Protein AF-A0A2G6I926-F1 (afdb_monomer_lite)

pLDDT: mean 90.25, std 6.56, range [56.59, 97.5]

Foldseek 3Di:
DQDDVVLCPLCVQCVPPPQCADDQVVLGDGQFDHSRPWDADPVRFWIFGGDPSDQRWTWIDGPVDHAIWIQRPVVRDIDHFDRDPVCNVVCVNVVVTDD

Structure (mmCIF, N/CA/C/O backbone):
data_AF-A0A2G6I926-F1
#
_entry.id   AF-A0A2G6I926-F1
#
loop_
_atom_site.group_PDB
_atom_site.id
_atom_site.type_symbol
_atom_site.label_atom_id
_atom_site.label_alt_id
_atom_site.label_comp_id
_atom_site.label_asym_id
_atom_site.label_entity_id
_atom_site.label_seq_id
_atom_site.pdbx_PDB_ins_code
_atom_site.Cartn_x
_atom_site.Cartn_y
_atom_site.Cartn_z
_atom_site.occupancy
_atom_site.B_iso_or_equiv
_atom_site.auth_seq_id
_atom_site.auth_comp_id
_atom_site.auth_asym_id
_atom_site.auth_atom_id
_atom_site.pdbx_PDB_model_num
ATOM 1 N N . MET A 1 1 ? 7.890 -2.776 15.390 1.00 56.59 1 MET A N 1
ATOM 2 C CA . MET A 1 1 ? 6.800 -3.761 15.549 1.00 56.59 1 MET A CA 1
ATOM 3 C C . MET A 1 1 ? 6.742 -4.554 14.257 1.00 56.59 1 MET A C 1
ATOM 5 O O . MET A 1 1 ? 6.725 -3.926 13.210 1.00 56.59 1 MET A O 1
ATOM 9 N N . ARG A 1 2 ? 6.850 -5.884 14.311 1.00 74.06 2 ARG A N 1
ATOM 10 C CA . ARG A 1 2 ? 6.803 -6.735 13.114 1.00 74.06 2 ARG A CA 1
ATOM 11 C C . ARG A 1 2 ? 5.339 -7.101 12.882 1.00 74.06 2 ARG A C 1
ATOM 13 O O . ARG A 1 2 ? 4.726 -7.631 13.801 1.00 74.06 2 ARG A O 1
ATOM 20 N N . VAL A 1 3 ? 4.790 -6.753 11.723 1.00 85.44 3 VAL A N 1
ATOM 21 C CA . VAL A 1 3 ? 3.412 -7.109 11.355 1.00 85.44 3 VAL A CA 1
ATOM 22 C C . VAL A 1 3 ? 3.347 -8.62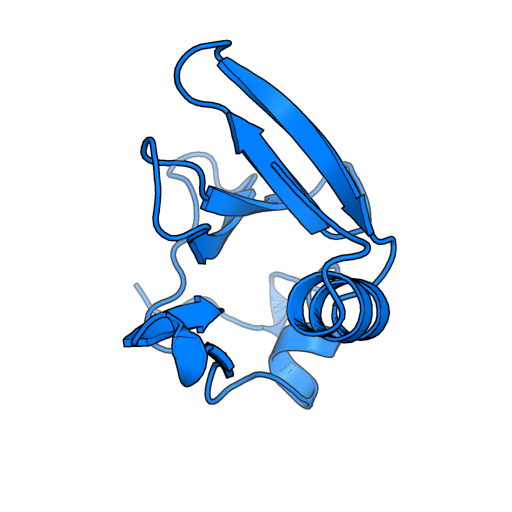3 11.138 1.00 85.44 3 VAL A C 1
ATOM 24 O O . VAL A 1 3 ? 4.208 -9.166 10.441 1.00 85.44 3 VAL A O 1
ATOM 27 N N . ASP A 1 4 ? 2.379 -9.302 11.758 1.00 87.31 4 ASP A N 1
ATOM 28 C CA . ASP A 1 4 ? 2.127 -10.724 11.511 1.00 87.31 4 ASP A CA 1
ATOM 29 C C . ASP A 1 4 ? 1.229 -10.865 10.267 1.00 87.31 4 ASP A C 1
ATOM 31 O O . ASP A 1 4 ? 0.133 -10.300 10.246 1.00 87.31 4 ASP A O 1
ATOM 35 N N . PRO A 1 5 ? 1.655 -11.605 9.225 1.00 86.50 5 PRO A N 1
ATOM 36 C CA . PRO A 1 5 ? 0.819 -11.879 8.058 1.00 86.50 5 PRO A CA 1
ATOM 37 C C . PRO A 1 5 ? -0.535 -12.508 8.403 1.00 86.50 5 PRO A C 1
ATOM 39 O O . PRO A 1 5 ? -1.518 -12.255 7.715 1.00 86.50 5 PRO A O 1
ATOM 42 N N . LYS A 1 6 ? -0.611 -13.307 9.478 1.00 88.75 6 LYS A N 1
ATOM 43 C CA . LYS A 1 6 ? -1.862 -13.951 9.911 1.00 88.75 6 LYS A CA 1
ATOM 44 C C . LYS A 1 6 ? -2.906 -12.953 10.374 1.00 88.75 6 LYS A C 1
ATOM 46 O O . LYS A 1 6 ? -4.096 -13.248 10.295 1.00 88.75 6 LYS A O 1
ATOM 51 N N . ASP A 1 7 ? -2.460 -11.793 10.843 1.00 90.69 7 ASP A N 1
ATOM 52 C CA . ASP A 1 7 ? -3.371 -10.739 11.235 1.00 90.69 7 ASP A CA 1
ATOM 53 C C . ASP A 1 7 ? -3.948 -10.041 10.010 1.00 90.69 7 ASP A C 1
ATOM 55 O O . ASP A 1 7 ? -4.996 -9.445 10.160 1.00 90.69 7 ASP A O 1
ATOM 59 N N . TRP A 1 8 ? -3.342 -10.117 8.821 1.00 92.19 8 TRP A N 1
ATOM 60 C CA . TRP A 1 8 ? -3.721 -9.343 7.630 1.00 92.19 8 TRP A CA 1
ATOM 61 C C . TRP A 1 8 ? -4.084 -10.237 6.433 1.00 92.19 8 TRP A C 1
ATOM 63 O O . TRP A 1 8 ? -3.328 -10.295 5.457 1.00 92.19 8 TRP A O 1
ATOM 73 N N . PRO A 1 9 ? -5.239 -10.927 6.470 1.00 91.50 9 PRO A N 1
ATOM 74 C CA . PRO A 1 9 ? -5.694 -11.755 5.354 1.00 91.50 9 PRO A CA 1
ATOM 75 C C . PRO A 1 9 ? -5.928 -10.950 4.067 1.00 91.50 9 PRO A C 1
ATOM 77 O O . PRO A 1 9 ? -5.726 -11.479 2.981 1.00 91.50 9 PRO A O 1
ATOM 80 N N . GLU A 1 10 ? -6.278 -9.666 4.175 1.00 90.69 10 GLU A N 1
ATOM 81 C CA . GLU A 1 10 ? -6.490 -8.757 3.039 1.00 90.69 10 GLU A CA 1
ATOM 82 C C . GLU A 1 10 ? -5.189 -8.475 2.268 1.00 90.69 10 GLU A C 1
ATOM 84 O O . GLU A 1 10 ? -5.222 -8.048 1.118 1.00 90.69 10 GLU A O 1
ATOM 89 N N . ALA A 1 11 ? -4.039 -8.712 2.906 1.00 90.81 11 ALA A N 1
ATOM 90 C CA . ALA A 1 11 ? -2.711 -8.520 2.337 1.00 90.81 11 ALA A CA 1
ATOM 91 C C . ALA A 1 11 ? -1.967 -9.848 2.113 1.00 90.81 11 ALA A C 1
ATOM 93 O O . ALA A 1 11 ? -0.744 -9.828 1.940 1.00 90.81 11 ALA A O 1
ATOM 94 N N . ALA A 1 12 ? -2.665 -10.991 2.130 1.00 90.50 12 ALA A N 1
ATOM 95 C CA . ALA A 1 12 ? -2.055 -12.315 1.981 1.00 90.50 12 ALA A CA 1
ATOM 96 C C . ALA A 1 12 ? -1.143 -12.390 0.743 1.00 90.50 12 ALA A C 1
ATOM 98 O O . ALA A 1 12 ? 0.029 -12.744 0.860 1.00 90.50 12 ALA A O 1
ATOM 99 N N . ASP A 1 13 ? -1.640 -11.910 -0.395 1.00 87.75 13 ASP A N 1
ATOM 100 C CA . ASP A 1 13 ? -0.953 -11.863 -1.688 1.00 87.75 13 ASP A CA 1
ATOM 101 C C . ASP A 1 13 ? 0.371 -11.079 -1.608 1.00 87.75 13 ASP A C 1
ATOM 103 O O . ASP A 1 13 ? 1.394 -11.446 -2.189 1.00 87.75 13 ASP A O 1
ATOM 107 N N . PHE A 1 14 ? 0.392 -9.985 -0.836 1.00 89.25 14 PHE A N 1
ATOM 108 C CA . PHE A 1 14 ? 1.611 -9.206 -0.620 1.00 89.25 14 PHE A CA 1
ATOM 109 C C . PHE A 1 14 ? 2.647 -9.999 0.186 1.00 89.25 14 PHE A C 1
ATOM 111 O O . PHE A 1 14 ? 3.842 -9.965 -0.125 1.00 89.25 14 PHE A O 1
ATOM 118 N N . PHE A 1 15 ? 2.203 -10.709 1.222 1.00 89.62 15 PHE A N 1
ATOM 119 C CA . PHE A 1 15 ? 3.078 -11.529 2.058 1.00 89.62 15 PHE A CA 1
ATOM 120 C C . PHE A 1 15 ? 3.539 -12.822 1.383 1.00 89.62 15 PHE A C 1
ATOM 122 O O . PHE A 1 15 ? 4.524 -13.403 1.837 1.00 89.62 15 PHE A O 1
ATOM 129 N N . GLU A 1 16 ? 2.876 -13.263 0.320 1.00 88.88 16 GLU A N 1
ATOM 130 C CA . GLU A 1 16 ? 3.303 -14.410 -0.479 1.00 88.88 16 GLU A CA 1
ATOM 131 C C . GLU A 1 16 ? 4.366 -13.995 -1.507 1.00 88.88 16 GLU A C 1
ATOM 133 O O . GLU A 1 16 ? 5.499 -14.483 -1.470 1.00 88.88 16 GLU A O 1
ATOM 138 N N . ASP A 1 17 ? 4.058 -13.002 -2.346 1.00 86.50 17 ASP A N 1
ATOM 139 C CA . ASP A 1 17 ? 4.842 -12.729 -3.560 1.00 86.50 17 ASP A CA 1
ATOM 140 C C . ASP A 1 17 ? 5.710 -11.459 -3.491 1.00 86.50 17 ASP A C 1
ATOM 142 O O . ASP A 1 17 ? 6.636 -11.247 -4.296 1.00 86.50 17 ASP A O 1
ATOM 146 N N . PHE A 1 18 ? 5.450 -10.583 -2.516 1.00 87.12 18 PHE A N 1
ATOM 147 C CA . PHE A 1 18 ? 6.013 -9.228 -2.459 1.00 87.12 18 PHE A CA 1
ATOM 148 C C . PHE A 1 18 ? 6.790 -8.920 -1.174 1.00 87.12 18 PHE A C 1
ATOM 150 O O . PHE A 1 18 ? 7.162 -7.773 -0.936 1.00 87.12 18 PHE A O 1
ATOM 157 N N . VAL A 1 19 ? 7.176 -9.948 -0.412 1.00 85.81 19 VAL A N 1
ATOM 158 C CA . VAL A 1 19 ? 7.942 -9.845 0.851 1.00 85.81 19 VAL A CA 1
ATOM 159 C C . VAL A 1 19 ? 9.225 -9.016 0.727 1.00 85.81 19 VAL A C 1
ATOM 161 O O . VAL A 1 19 ? 9.597 -8.305 1.658 1.00 85.81 19 VAL A O 1
ATOM 164 N N . ALA A 1 20 ? 9.912 -9.094 -0.415 1.00 86.56 20 ALA A N 1
ATOM 165 C CA . ALA A 1 20 ? 11.153 -8.359 -0.670 1.00 86.56 20 ALA A CA 1
ATOM 166 C C . ALA A 1 20 ? 10.937 -6.892 -1.102 1.00 86.56 20 ALA A C 1
ATOM 168 O O . ALA A 1 20 ? 11.910 -6.184 -1.361 1.00 86.56 20 ALA A O 1
ATOM 169 N N . GLY A 1 21 ? 9.685 -6.441 -1.222 1.00 88.69 21 GLY A N 1
ATOM 170 C CA . GLY A 1 21 ? 9.335 -5.149 -1.803 1.00 88.69 21 GLY A CA 1
ATOM 171 C C . GLY A 1 21 ? 9.542 -5.100 -3.321 1.00 88.69 21 GLY A C 1
ATOM 172 O O . GLY A 1 21 ? 9.847 -6.107 -3.980 1.00 88.69 21 GLY A O 1
ATOM 173 N N . ARG A 1 22 ? 9.351 -3.911 -3.905 1.00 88.38 22 ARG A N 1
ATOM 174 C CA . ARG A 1 22 ? 9.572 -3.646 -5.338 1.00 88.38 22 ARG A CA 1
ATOM 175 C C . ARG A 1 22 ? 10.148 -2.253 -5.561 1.00 88.38 22 ARG A C 1
ATOM 177 O O . ARG A 1 22 ? 9.704 -1.262 -4.980 1.00 88.38 22 ARG A O 1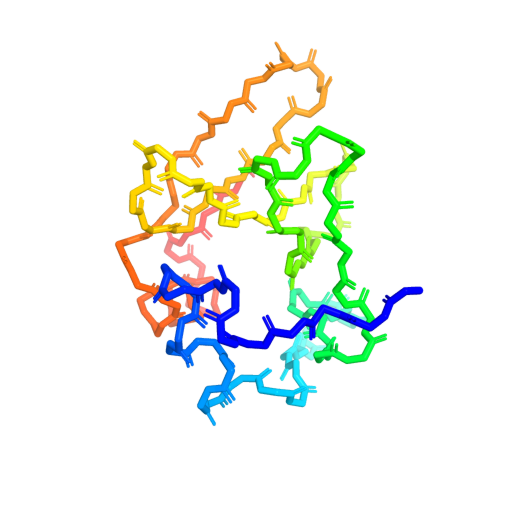
ATOM 184 N N . SER A 1 23 ? 11.122 -2.192 -6.465 1.00 82.81 23 SER A N 1
ATOM 185 C CA . SER A 1 23 ? 11.816 -0.968 -6.853 1.00 82.81 23 SER A CA 1
ATOM 186 C C . SER A 1 23 ? 11.445 -0.526 -8.264 1.00 82.81 23 SER A C 1
ATOM 188 O O . SER A 1 23 ? 11.354 -1.333 -9.189 1.00 82.81 23 SER A O 1
ATOM 190 N N . GLN A 1 24 ? 11.268 0.781 -8.442 1.00 77.81 24 GLN A N 1
ATOM 191 C CA . GLN A 1 24 ? 11.097 1.409 -9.747 1.00 77.81 24 GLN A CA 1
ATOM 192 C C . GLN A 1 24 ? 12.467 1.926 -10.198 1.00 77.81 24 GLN A C 1
ATOM 194 O O . GLN A 1 24 ? 12.870 3.041 -9.863 1.00 77.81 24 GLN A O 1
ATOM 199 N N . ARG A 1 25 ? 13.211 1.121 -10.970 1.00 72.31 25 ARG A N 1
ATOM 200 C CA . ARG A 1 25 ? 14.597 1.449 -11.379 1.00 72.31 25 ARG A CA 1
ATOM 201 C C . ARG A 1 25 ? 14.730 2.809 -12.065 1.00 72.31 25 ARG A C 1
ATOM 203 O O . ARG A 1 25 ? 15.679 3.533 -11.783 1.00 72.31 25 ARG A O 1
ATOM 210 N N . ALA A 1 26 ? 13.777 3.159 -12.931 1.00 73.88 26 ALA A N 1
ATOM 211 C CA . ALA A 1 26 ? 13.785 4.427 -13.662 1.00 73.88 26 ALA A CA 1
ATOM 212 C C . ALA A 1 26 ? 13.711 5.647 -12.730 1.00 73.88 26 ALA A C 1
ATOM 214 O O . ALA A 1 26 ? 14.364 6.654 -12.984 1.00 73.88 26 ALA A O 1
ATOM 215 N N . ALA A 1 27 ? 12.960 5.534 -11.633 1.00 67.25 27 ALA A N 1
ATOM 216 C CA . ALA A 1 27 ? 12.755 6.617 -10.679 1.00 67.25 27 ALA A CA 1
ATOM 217 C C . ALA A 1 27 ? 13.633 6.501 -9.418 1.00 67.25 27 ALA A C 1
ATOM 219 O O . ALA A 1 27 ? 13.609 7.386 -8.570 1.00 67.25 27 ALA A O 1
ATOM 220 N N . ARG A 1 28 ? 14.439 5.432 -9.312 1.00 78.88 28 ARG A N 1
ATOM 221 C CA . ARG A 1 28 ? 15.398 5.169 -8.225 1.00 78.88 28 ARG A CA 1
ATOM 222 C C . ARG A 1 28 ? 14.791 5.180 -6.816 1.00 78.88 28 ARG A C 1
ATOM 224 O O . ARG A 1 28 ? 15.478 5.533 -5.862 1.00 78.88 28 ARG A O 1
ATOM 231 N N . TYR A 1 29 ? 13.539 4.749 -6.675 1.00 79.56 29 TYR A N 1
ATOM 232 C CA . TYR A 1 29 ? 12.909 4.556 -5.367 1.00 79.56 29 TYR A CA 1
ATOM 233 C C . TYR A 1 29 ? 12.184 3.208 -5.271 1.00 79.56 29 TYR A C 1
ATOM 235 O O . TYR A 1 29 ? 11.839 2.586 -6.283 1.00 79.56 29 TYR A O 1
ATOM 243 N N . ASN A 1 30 ? 11.973 2.754 -4.035 1.00 81.38 30 ASN A N 1
ATOM 244 C CA . ASN A 1 30 ? 11.161 1.582 -3.720 1.00 81.38 30 ASN A CA 1
ATOM 245 C C . ASN A 1 30 ? 9.713 2.026 -3.565 1.00 81.38 30 ASN A C 1
ATOM 247 O O . ASN A 1 30 ? 9.402 2.783 -2.648 1.00 81.38 30 ASN A O 1
ATOM 251 N N . PHE A 1 31 ? 8.850 1.591 -4.481 1.00 90.31 31 PHE A N 1
ATOM 252 C CA . PHE A 1 31 ? 7.435 1.953 -4.435 1.00 90.31 31 PHE A CA 1
ATOM 253 C C . PHE A 1 31 ? 6.623 0.985 -3.573 1.00 90.31 31 PHE A C 1
ATOM 255 O O . PHE A 1 31 ? 5.581 1.373 -3.060 1.00 90.31 31 PHE A O 1
ATOM 262 N N . LEU A 1 32 ? 7.129 -0.236 -3.360 1.00 93.75 32 LEU A N 1
ATOM 263 C CA . LEU A 1 32 ? 6.664 -1.156 -2.324 1.00 93.75 32 LEU A CA 1
ATOM 264 C C . LEU A 1 32 ? 7.797 -1.440 -1.340 1.00 93.75 32 LEU A C 1
ATOM 266 O O . LEU A 1 32 ? 8.922 -1.744 -1.750 1.00 93.75 32 LEU A O 1
ATOM 270 N N . TYR A 1 33 ? 7.474 -1.365 -0.057 1.00 92.56 33 TYR A N 1
ATOM 271 C CA . TYR A 1 33 ? 8.353 -1.683 1.059 1.00 92.56 33 TYR A CA 1
ATOM 272 C C . TYR A 1 33 ? 8.572 -3.189 1.181 1.00 92.56 33 TYR A C 1
ATOM 274 O O . TYR A 1 33 ? 7.716 -3.984 0.789 1.00 92.56 33 TYR A O 1
ATOM 282 N N . ALA A 1 34 ? 9.708 -3.591 1.751 1.00 90.62 34 ALA A N 1
ATOM 283 C CA . ALA A 1 34 ? 9.868 -4.970 2.191 1.00 90.62 34 ALA A CA 1
ATOM 284 C C . ALA A 1 34 ? 8.970 -5.243 3.409 1.00 90.62 34 ALA A C 1
ATOM 286 O O . ALA A 1 34 ? 8.649 -4.339 4.180 1.00 90.62 34 ALA A O 1
ATOM 287 N N . SER A 1 35 ? 8.613 -6.505 3.649 1.00 88.44 35 SER A N 1
ATOM 288 C CA . SER A 1 35 ? 7.758 -6.904 4.782 1.00 88.44 35 SER A CA 1
ATOM 289 C C . SER A 1 35 ? 8.329 -6.533 6.159 1.00 88.44 35 SER A C 1
ATOM 291 O O . SER A 1 35 ? 7.588 -6.435 7.132 1.00 88.44 35 SER A O 1
ATOM 293 N N . GLY A 1 36 ? 9.643 -6.314 6.263 1.00 87.69 36 GLY A N 1
ATOM 294 C CA . GLY A 1 36 ? 10.290 -5.812 7.479 1.00 87.69 36 GLY A CA 1
ATOM 295 C C . GLY A 1 36 ? 10.155 -4.299 7.693 1.00 87.69 36 GLY A C 1
ATOM 296 O O . GLY A 1 36 ? 10.464 -3.817 8.779 1.00 87.69 36 GLY A O 1
ATOM 297 N N . GLU A 1 37 ? 9.714 -3.567 6.672 1.00 90.19 37 GLU A N 1
ATOM 298 C CA . GLU A 1 37 ? 9.627 -2.102 6.631 1.00 90.19 37 GLU A CA 1
ATOM 299 C C . GLU A 1 37 ? 8.175 -1.601 6.584 1.00 90.19 37 GLU A C 1
ATOM 301 O O . GLU A 1 37 ? 7.929 -0.412 6.790 1.00 90.19 37 GLU A O 1
ATOM 306 N N . ILE A 1 38 ? 7.206 -2.492 6.337 1.00 93.44 38 ILE A N 1
ATOM 307 C CA . ILE A 1 38 ? 5.784 -2.148 6.406 1.00 93.44 38 ILE A CA 1
ATOM 308 C C . ILE A 1 38 ? 5.398 -1.730 7.824 1.00 93.44 38 ILE A C 1
ATOM 310 O O . ILE A 1 38 ? 5.950 -2.197 8.826 1.00 93.44 38 ILE A O 1
ATOM 314 N N . ARG A 1 39 ? 4.396 -0.861 7.908 1.00 93.88 39 ARG A N 1
ATOM 315 C CA . ARG A 1 39 ? 3.918 -0.307 9.176 1.00 93.88 39 ARG A CA 1
ATOM 316 C C . ARG A 1 39 ? 2.407 -0.408 9.262 1.00 93.88 39 ARG A C 1
ATOM 318 O O . ARG A 1 39 ? 1.705 -0.199 8.277 1.00 93.88 39 ARG A O 1
ATOM 325 N N . GLN A 1 40 ? 1.919 -0.690 10.458 1.00 94.62 40 GLN A N 1
ATOM 326 C CA . GLN A 1 40 ? 0.499 -0.647 10.772 1.00 94.62 40 GLN A CA 1
ATOM 327 C C . GLN A 1 40 ? 0.153 0.716 11.382 1.00 94.62 40 GLN A C 1
ATOM 329 O O . GLN A 1 40 ? 0.976 1.300 12.094 1.00 94.62 40 GLN A O 1
ATOM 334 N N . SER A 1 41 ? -1.038 1.240 11.100 1.00 93.56 41 SER A N 1
ATOM 335 C CA . SER A 1 41 ? -1.554 2.422 11.797 1.00 93.56 41 SER A CA 1
ATOM 336 C C . SER A 1 41 ? -1.766 2.142 13.288 1.00 93.56 41 SER A C 1
ATOM 338 O O . SER A 1 41 ? -1.970 1.002 13.698 1.00 93.56 41 SER A O 1
ATOM 340 N N . GLY A 1 42 ? -1.749 3.194 14.113 1.00 90.94 42 GLY A N 1
ATOM 341 C CA . GLY A 1 42 ? -1.937 3.059 15.564 1.00 90.94 42 GLY A CA 1
ATOM 342 C C . GLY A 1 42 ? -3.315 2.530 15.979 1.00 90.94 42 GLY A C 1
ATOM 343 O O . GLY A 1 42 ? -3.438 1.960 17.056 1.00 90.94 42 GLY A O 1
ATOM 344 N N . ASP A 1 43 ? -4.329 2.691 15.124 1.00 92.69 43 ASP A N 1
ATOM 345 C CA . ASP A 1 43 ? -5.674 2.124 15.297 1.00 92.69 43 ASP A CA 1
ATOM 346 C C . ASP A 1 43 ? -5.799 0.683 14.768 1.00 92.69 43 ASP A C 1
ATOM 348 O O . ASP A 1 43 ? -6.817 0.044 14.990 1.00 92.69 43 ASP A O 1
ATOM 352 N N . GLY A 1 44 ? -4.773 0.153 14.095 1.00 92.31 44 GLY A N 1
ATOM 353 C CA .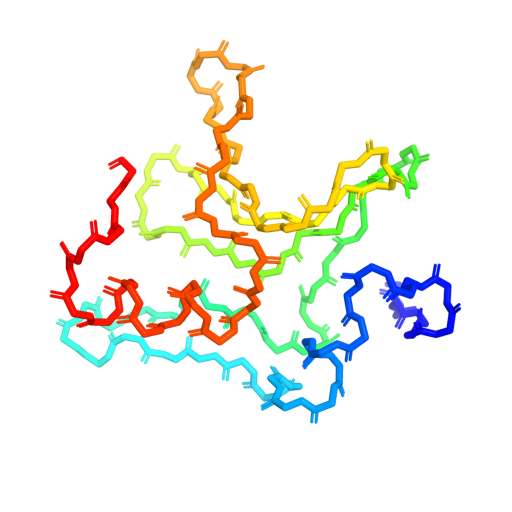 GLY A 1 44 ? -4.768 -1.206 13.559 1.00 92.31 44 GLY A CA 1
ATOM 354 C C . GLY A 1 44 ? -5.500 -1.395 12.225 1.00 92.31 44 GLY A C 1
ATOM 355 O O . GLY A 1 44 ? -5.407 -2.480 11.649 1.00 92.31 44 GLY A O 1
ATOM 356 N N . GLU A 1 45 ? -6.150 -0.352 11.705 1.00 94.75 45 GLU A N 1
ATOM 357 C CA . GLU A 1 45 ? -7.063 -0.415 10.552 1.00 94.75 45 GLU A CA 1
ATOM 358 C C . GLU A 1 45 ? -6.369 -0.348 9.187 1.00 94.75 45 GLU A C 1
ATOM 360 O O . GLU A 1 45 ? -6.984 -0.617 8.150 1.00 94.75 45 GLU A O 1
ATOM 365 N N . ARG A 1 46 ? -5.087 0.036 9.157 1.00 95.00 46 ARG A N 1
ATOM 366 C CA . ARG A 1 46 ? -4.341 0.291 7.919 1.00 95.00 46 ARG A CA 1
ATOM 367 C C . ARG A 1 46 ? -2.971 -0.359 7.956 1.00 95.00 46 ARG A C 1
ATOM 369 O O . ARG A 1 46 ? -2.255 -0.257 8.955 1.00 95.00 46 ARG A O 1
ATOM 376 N N . LEU A 1 47 ? -2.578 -0.937 6.829 1.00 95.75 47 LEU A N 1
ATOM 377 C CA . LEU A 1 47 ? -1.241 -1.474 6.612 1.00 95.75 47 LEU A CA 1
ATOM 378 C C . LEU A 1 47 ? -0.579 -0.711 5.472 1.00 95.75 47 LEU A C 1
ATOM 380 O O . LEU A 1 47 ? -0.986 -0.840 4.324 1.00 95.75 47 LEU A O 1
ATOM 384 N N . TYR A 1 48 ? 0.440 0.082 5.784 1.00 95.44 48 TYR A N 1
ATOM 385 C CA . TYR A 1 48 ? 1.194 0.845 4.797 1.00 95.44 48 TYR A CA 1
ATOM 386 C C . TYR A 1 48 ? 2.284 -0.033 4.195 1.00 95.44 48 TYR A C 1
ATOM 388 O O . TYR A 1 48 ? 3.173 -0.516 4.903 1.00 95.44 48 TYR A O 1
ATOM 396 N N . ILE A 1 49 ? 2.211 -0.204 2.881 1.00 95.25 49 ILE A N 1
ATOM 397 C CA . ILE A 1 49 ? 3.019 -1.153 2.113 1.00 95.25 49 ILE A CA 1
ATOM 398 C C . ILE A 1 49 ? 3.946 -0.479 1.108 1.00 95.25 49 ILE A C 1
ATOM 400 O O . ILE A 1 49 ? 4.726 -1.162 0.451 1.00 95.25 49 ILE A O 1
ATOM 404 N N . GLY A 1 50 ? 3.865 0.840 0.942 1.00 94.25 50 GLY A N 1
ATOM 405 C CA . GLY A 1 50 ? 4.678 1.523 -0.050 1.00 94.25 50 GLY A CA 1
ATOM 406 C C . GLY A 1 50 ? 4.488 3.029 -0.103 1.00 94.25 50 GLY A C 1
ATOM 407 O O . GLY A 1 50 ? 3.680 3.605 0.623 1.00 94.25 50 GLY A O 1
ATOM 408 N N . TRP A 1 51 ? 5.233 3.656 -1.010 1.00 93.75 51 TRP A N 1
ATOM 409 C CA . TRP A 1 51 ? 5.265 5.102 -1.209 1.00 93.75 51 TRP A CA 1
ATOM 410 C C . TRP A 1 51 ? 5.343 5.443 -2.693 1.00 93.75 51 TRP A C 1
ATOM 412 O O . TRP A 1 51 ? 6.112 4.845 -3.442 1.00 93.75 51 TRP A O 1
ATOM 422 N N . ALA A 1 52 ? 4.577 6.442 -3.121 1.00 91.31 52 ALA A N 1
ATOM 423 C CA . ALA A 1 52 ? 4.507 6.857 -4.519 1.00 91.31 52 ALA A CA 1
ATOM 424 C C . ALA A 1 52 ? 5.750 7.620 -5.012 1.00 91.31 52 ALA A C 1
ATOM 426 O O . ALA A 1 52 ? 5.845 7.948 -6.193 1.00 91.31 52 ALA A O 1
ATOM 427 N N . GLY A 1 53 ? 6.687 7.951 -4.120 1.00 88.25 53 GLY A N 1
ATOM 428 C CA . GLY A 1 53 ? 7.873 8.741 -4.457 1.00 88.25 53 GLY A CA 1
ATOM 429 C C . GLY A 1 53 ? 7.654 10.258 -4.430 1.00 88.25 53 GLY A C 1
ATOM 430 O O . GLY A 1 53 ? 8.606 11.010 -4.629 1.00 88.25 53 GLY A O 1
ATOM 431 N N . ALA A 1 54 ? 6.426 10.728 -4.178 1.00 86.50 54 ALA A N 1
ATOM 432 C CA . ALA A 1 54 ? 6.084 12.149 -4.185 1.00 86.50 54 ALA A CA 1
ATOM 433 C C . ALA A 1 54 ? 4.973 12.492 -3.181 1.00 86.50 54 ALA A C 1
ATOM 435 O O . ALA A 1 54 ? 4.173 11.636 -2.805 1.00 86.50 54 ALA A O 1
ATOM 436 N N . HIS A 1 55 ? 4.948 13.757 -2.743 1.00 86.31 55 HIS A N 1
ATOM 437 C CA . HIS A 1 55 ? 3.864 14.382 -1.965 1.00 86.31 55 HIS A CA 1
ATOM 438 C C . HIS A 1 55 ? 3.423 13.643 -0.687 1.00 86.31 55 HIS A C 1
ATOM 440 O O . HIS A 1 55 ? 2.323 13.867 -0.200 1.00 86.31 55 HIS A O 1
ATOM 446 N N . GLY A 1 56 ? 4.268 12.764 -0.138 1.00 90.38 56 GLY A N 1
ATOM 447 C CA . GLY A 1 56 ? 3.913 11.930 1.015 1.00 90.38 56 GLY A CA 1
ATOM 448 C C . GLY A 1 56 ? 2.808 10.902 0.737 1.00 90.38 56 GLY A C 1
ATOM 449 O O . GLY A 1 56 ? 2.221 10.397 1.685 1.00 90.38 56 GLY A O 1
ATOM 450 N N . ILE A 1 57 ? 2.511 10.601 -0.533 1.00 94.62 57 ILE A N 1
ATOM 451 C CA . ILE A 1 57 ? 1.451 9.658 -0.911 1.00 94.62 57 ILE A CA 1
ATOM 452 C C . ILE A 1 57 ? 1.916 8.230 -0.638 1.00 94.62 57 ILE A C 1
ATOM 454 O O . ILE A 1 57 ? 2.921 7.783 -1.194 1.00 94.62 57 ILE A O 1
ATOM 458 N N . GLU A 1 58 ? 1.168 7.502 0.181 1.00 95.75 58 GLU A N 1
ATOM 459 C CA . GLU A 1 58 ? 1.511 6.142 0.603 1.00 95.75 58 GLU A CA 1
ATOM 460 C C . GLU A 1 58 ? 0.472 5.128 0.141 1.00 95.75 58 GLU A C 1
ATOM 462 O O . GLU A 1 58 ? -0.720 5.426 0.082 1.00 95.75 58 GLU A O 1
ATOM 467 N N . PHE A 1 59 ? 0.925 3.914 -0.160 1.00 96.25 59 PHE A N 1
ATOM 468 C CA . PHE A 1 59 ? 0.057 2.805 -0.537 1.00 96.25 59 PHE A CA 1
ATOM 469 C C . PHE A 1 59 ? -0.301 1.977 0.688 1.00 96.25 59 PHE A C 1
ATOM 471 O O . PHE A 1 59 ? 0.571 1.672 1.508 1.00 96.25 59 PHE A O 1
ATOM 478 N N . VAL A 1 60 ? -1.575 1.613 0.809 1.00 96.50 60 VAL A N 1
ATOM 479 C CA . VAL A 1 60 ? -2.118 0.944 1.987 1.00 96.50 60 VAL A CA 1
ATOM 480 C C . VAL A 1 60 ? -3.115 -0.159 1.632 1.00 96.50 60 VAL A C 1
ATOM 482 O O . VAL A 1 60 ? -3.880 -0.023 0.677 1.00 96.50 60 VAL A O 1
ATOM 485 N N . TYR A 1 61 ? -3.148 -1.201 2.461 1.00 96.62 61 TYR A N 1
ATOM 486 C CA . TYR A 1 61 ? -4.324 -2.056 2.647 1.00 96.62 61 TYR A CA 1
ATOM 487 C C . TYR A 1 61 ? -5.189 -1.525 3.790 1.00 96.62 61 TYR A C 1
ATOM 489 O O . TYR A 1 61 ? -4.696 -0.833 4.693 1.00 96.62 61 TYR A O 1
ATOM 497 N N . ARG A 1 62 ? -6.475 -1.879 3.767 1.00 95.75 62 ARG A N 1
ATOM 498 C CA . ARG A 1 62 ? -7.465 -1.491 4.774 1.00 95.75 62 ARG A CA 1
ATOM 499 C C . ARG A 1 62 ? -8.305 -2.695 5.193 1.00 95.75 62 ARG A C 1
ATOM 501 O O . ARG A 1 62 ? -8.640 -3.522 4.359 1.00 95.75 62 ARG A O 1
ATOM 508 N N . ARG A 1 63 ? -8.692 -2.746 6.467 1.00 92.06 63 ARG A N 1
ATOM 509 C CA . ARG A 1 63 ? -9.549 -3.811 7.030 1.00 92.06 63 ARG A CA 1
ATOM 510 C C . ARG A 1 63 ? -10.965 -3.849 6.463 1.00 92.06 63 ARG A C 1
ATOM 512 O O . ARG A 1 63 ? -11.598 -4.893 6.424 1.00 92.06 63 ARG A O 1
ATOM 519 N N . ASP A 1 64 ? -11.485 -2.690 6.073 1.00 89.50 64 ASP A N 1
ATOM 520 C CA . ASP A 1 64 ? -12.877 -2.513 5.655 1.00 89.50 64 ASP A CA 1
ATOM 521 C C . ASP A 1 64 ? -13.052 -2.452 4.131 1.00 89.50 64 ASP A C 1
ATOM 523 O O . ASP A 1 64 ? -14.170 -2.280 3.637 1.00 89.50 64 ASP A O 1
ATOM 527 N N . ARG A 1 65 ? -11.946 -2.506 3.384 1.00 91.81 65 ARG A N 1
ATOM 528 C CA . ARG A 1 65 ? -11.911 -2.306 1.936 1.00 91.81 65 ARG A CA 1
ATOM 529 C C . ARG A 1 65 ? -10.814 -3.162 1.328 1.00 91.81 65 ARG A C 1
ATOM 531 O O . ARG A 1 65 ? -9.637 -2.902 1.567 1.00 91.81 65 ARG A O 1
ATOM 538 N N . ASP A 1 66 ? -11.218 -4.085 0.470 1.00 91.50 66 ASP A N 1
ATOM 539 C CA . ASP A 1 66 ? -10.285 -4.874 -0.324 1.00 91.50 66 ASP A CA 1
ATOM 540 C C . ASP A 1 66 ? -9.473 -3.989 -1.286 1.00 91.50 66 ASP A C 1
ATOM 542 O O . ASP A 1 66 ? -9.844 -2.848 -1.608 1.00 91.50 66 ASP A O 1
ATOM 546 N N . GLY A 1 67 ? -8.346 -4.535 -1.735 1.00 94.88 67 GLY A N 1
ATOM 547 C CA . GLY A 1 67 ? -7.459 -3.906 -2.704 1.00 94.88 67 GLY A CA 1
ATOM 548 C C . GLY A 1 67 ? -6.443 -2.927 -2.118 1.00 94.88 67 GLY A C 1
ATOM 549 O O . GLY A 1 67 ? -6.280 -2.756 -0.908 1.00 94.88 67 GLY A O 1
ATOM 550 N N . ILE A 1 68 ? -5.722 -2.281 -3.031 1.00 96.69 68 ILE A N 1
ATOM 551 C CA . ILE A 1 68 ? -4.659 -1.320 -2.754 1.00 96.69 68 ILE A CA 1
ATOM 552 C C . ILE A 1 68 ? -5.211 0.090 -2.877 1.00 96.69 68 ILE A C 1
ATOM 554 O O . ILE A 1 68 ? -5.797 0.465 -3.896 1.00 96.69 68 ILE A O 1
ATOM 558 N N . TRP A 1 69 ? -4.946 0.901 -1.863 1.00 97.50 69 TRP A N 1
ATOM 559 C CA . TRP A 1 69 ? -5.384 2.287 -1.795 1.00 97.50 69 TRP A CA 1
ATOM 560 C C . TRP A 1 69 ? -4.186 3.224 -1.687 1.00 97.50 69 TRP A C 1
ATOM 562 O O . TRP A 1 69 ? -3.188 2.889 -1.059 1.00 97.50 69 TRP A O 1
ATOM 572 N N . ALA A 1 70 ? -4.281 4.414 -2.269 1.00 96.81 70 ALA A N 1
ATOM 573 C CA . ALA 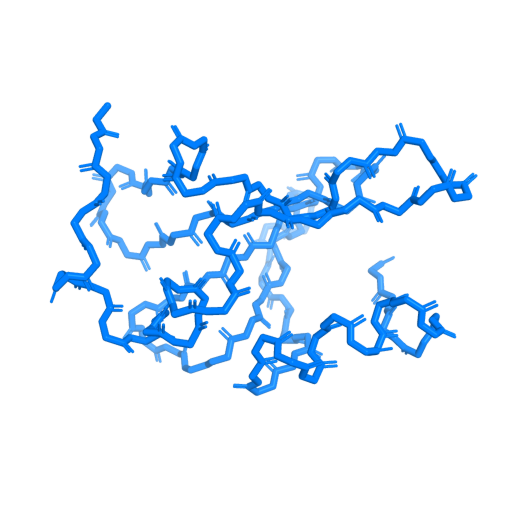A 1 70 ? -3.337 5.500 -2.045 1.00 96.81 70 ALA A CA 1
ATOM 574 C C . ALA A 1 70 ? -3.924 6.478 -1.025 1.00 96.81 70 ALA A C 1
ATOM 576 O O . ALA A 1 70 ? -5.034 6.975 -1.219 1.00 96.81 70 ALA A O 1
ATOM 577 N N . PHE A 1 71 ? -3.183 6.759 0.044 1.00 96.06 71 PHE A N 1
ATOM 578 C CA . PHE A 1 71 ? -3.488 7.850 0.959 1.00 96.06 71 PHE A CA 1
ATOM 579 C C . PHE A 1 71 ? -2.937 9.158 0.396 1.00 96.06 71 PHE A C 1
ATOM 581 O O . PHE A 1 71 ? -1.730 9.285 0.185 1.00 96.06 71 PHE A O 1
ATOM 588 N N . LEU A 1 72 ? -3.824 10.119 0.163 1.00 94.44 72 LEU A N 1
ATOM 589 C CA . LEU A 1 72 ? -3.516 11.445 -0.351 1.00 94.44 72 LEU A CA 1
ATOM 590 C C . LEU A 1 72 ? -3.498 12.428 0.833 1.00 94.44 72 LEU A C 1
ATOM 592 O O . LEU A 1 72 ? -4.564 12.827 1.303 1.00 94.44 72 LEU A O 1
ATOM 596 N N . PRO A 1 73 ? -2.321 12.796 1.378 1.00 91.25 73 PRO A N 1
ATOM 597 C CA . PRO A 1 73 ? -2.245 13.540 2.637 1.00 91.25 73 PRO A CA 1
ATOM 598 C C . PRO A 1 73 ? -2.715 14.993 2.525 1.00 91.25 73 PRO A C 1
ATOM 600 O O . PRO A 1 73 ? -3.084 15.580 3.538 1.00 91.25 73 PRO A O 1
ATOM 603 N N . VAL A 1 74 ? -2.695 15.579 1.323 1.00 90.56 74 VAL A N 1
ATOM 604 C CA . VAL A 1 74 ? -3.164 16.955 1.092 1.00 90.56 74 VAL A CA 1
ATOM 605 C C . VAL A 1 74 ? -4.689 17.017 1.181 1.00 90.56 74 VAL A C 1
ATOM 607 O O . VAL A 1 74 ? -5.237 17.918 1.810 1.00 90.56 74 VAL A O 1
ATOM 610 N N . GLU A 1 75 ? -5.365 16.038 0.592 1.00 91.88 75 GLU A N 1
ATOM 611 C CA . GLU A 1 75 ? -6.820 15.907 0.575 1.00 91.88 75 GLU A CA 1
ATOM 612 C C . GLU A 1 75 ? -7.357 15.212 1.835 1.00 91.88 75 GLU A C 1
ATOM 614 O O . GLU A 1 75 ? -8.515 15.393 2.199 1.00 91.88 75 GLU A O 1
ATOM 619 N N . GLY A 1 76 ? -6.524 14.425 2.522 1.00 91.94 76 GLY A N 1
ATOM 620 C CA . GLY A 1 76 ? -6.949 13.576 3.635 1.00 91.94 76 GLY A CA 1
ATOM 621 C C . GLY A 1 76 ? -7.802 12.385 3.185 1.00 91.94 76 GLY A C 1
ATOM 622 O O . GLY A 1 76 ? -8.591 11.860 3.970 1.00 91.94 76 GLY A O 1
ATOM 623 N N . GLU A 1 77 ? -7.656 11.956 1.930 1.00 94.25 77 GLU A N 1
ATOM 624 C CA . GLU A 1 77 ? -8.525 10.965 1.291 1.00 94.25 77 GLU A CA 1
ATOM 625 C C . GLU A 1 77 ? -7.783 9.686 0.892 1.00 94.25 77 GLU A C 1
ATOM 627 O O . GLU A 1 77 ? -6.562 9.659 0.731 1.00 94.25 77 GLU A O 1
ATOM 632 N N . TYR A 1 78 ? -8.549 8.611 0.693 1.00 95.00 78 TYR A N 1
ATOM 633 C CA . TYR A 1 78 ? -8.058 7.357 0.128 1.00 95.00 78 TYR A CA 1
ATOM 634 C C . TYR A 1 78 ? -8.620 7.163 -1.273 1.00 95.00 78 TYR A C 1
ATOM 636 O O . TYR A 1 78 ? -9.836 7.186 -1.467 1.00 95.00 78 TYR A O 1
ATOM 644 N N . ARG A 1 79 ? -7.742 6.886 -2.234 1.00 96.19 79 ARG A N 1
ATOM 645 C CA . ARG A 1 79 ? -8.123 6.551 -3.607 1.00 96.19 79 ARG A CA 1
ATOM 646 C C . ARG A 1 79 ? -7.832 5.085 -3.892 1.00 96.19 79 ARG A C 1
ATOM 648 O O . ARG A 1 79 ? -6.727 4.622 -3.634 1.00 96.19 79 ARG A O 1
ATOM 655 N N . HIS A 1 80 ? -8.817 4.366 -4.420 1.00 96.94 80 HIS A N 1
ATOM 656 C CA . HIS A 1 80 ? -8.626 2.986 -4.852 1.00 96.94 80 HIS A CA 1
ATOM 657 C C . HIS A 1 80 ? -7.681 2.938 -6.059 1.00 96.94 80 HIS A C 1
ATOM 659 O O . HIS A 1 80 ? -7.866 3.703 -7.009 1.00 96.94 80 HIS A O 1
ATOM 665 N N . MET A 1 81 ? -6.685 2.052 -6.022 1.00 96.44 81 MET A N 1
ATOM 666 C CA . MET A 1 81 ? -5.652 1.938 -7.056 1.00 96.44 81 MET A CA 1
ATOM 667 C C . MET A 1 81 ? -5.768 0.637 -7.850 1.00 96.44 81 MET A C 1
ATOM 669 O O . MET A 1 81 ? -5.606 0.664 -9.069 1.00 96.44 81 MET A O 1
ATOM 673 N N . ALA A 1 82 ? -6.025 -0.488 -7.178 1.00 97.06 82 ALA A N 1
ATOM 674 C CA . ALA A 1 82 ? -6.191 -1.797 -7.807 1.00 97.06 82 ALA A CA 1
ATOM 675 C C . ALA A 1 82 ? -6.802 -2.810 -6.832 1.00 97.06 82 ALA A C 1
ATOM 677 O O . ALA A 1 82 ? -6.530 -2.735 -5.639 1.00 97.06 82 ALA A O 1
ATOM 678 N N . ASP A 1 83 ? -7.517 -3.806 -7.354 1.00 95.62 83 ASP A N 1
ATOM 679 C CA . ASP A 1 83 ? -8.145 -4.850 -6.532 1.00 95.62 83 ASP A CA 1
ATOM 680 C C . ASP A 1 83 ? -7.129 -5.847 -5.945 1.00 95.62 83 ASP A C 1
ATOM 682 O O . ASP A 1 83 ? -7.389 -6.463 -4.919 1.00 95.62 83 ASP A O 1
ATOM 686 N N . THR A 1 84 ? -5.961 -6.006 -6.579 1.00 94.19 84 THR A N 1
ATOM 687 C CA . THR A 1 84 ? -4.894 -6.914 -6.127 1.00 94.19 84 THR A CA 1
ATOM 688 C C . THR A 1 84 ? -3.516 -6.269 -6.238 1.00 94.19 84 THR A C 1
ATOM 690 O O . THR A 1 84 ? -3.299 -5.337 -7.024 1.00 94.19 84 THR A O 1
ATOM 693 N N . ILE A 1 85 ? -2.549 -6.790 -5.479 1.00 93.94 85 ILE A N 1
ATOM 694 C CA . ILE A 1 85 ? -1.165 -6.299 -5.504 1.00 93.94 85 ILE A CA 1
ATOM 695 C C . ILE A 1 85 ? -0.479 -6.528 -6.856 1.00 93.94 85 ILE A C 1
ATOM 697 O O . ILE A 1 85 ? 0.276 -5.673 -7.316 1.00 93.94 85 ILE A O 1
ATOM 701 N N . ASP A 1 86 ? -0.790 -7.626 -7.545 1.00 93.75 86 ASP A N 1
ATOM 702 C CA . ASP A 1 86 ? -0.271 -7.897 -8.887 1.00 93.75 86 ASP A CA 1
ATOM 703 C C . ASP A 1 86 ? -0.785 -6.883 -9.908 1.00 93.75 86 ASP A C 1
ATOM 705 O O . ASP A 1 86 ? -0.012 -6.326 -10.698 1.00 93.75 8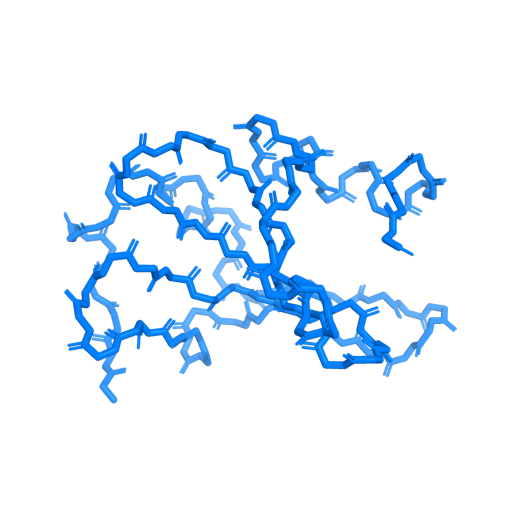6 ASP A O 1
ATOM 709 N N . ALA A 1 87 ? -2.094 -6.608 -9.874 1.00 95.00 87 ALA A N 1
ATOM 710 C CA . ALA A 1 87 ? -2.705 -5.591 -10.720 1.00 95.00 87 ALA A CA 1
ATOM 711 C C . ALA A 1 87 ? -2.104 -4.210 -10.423 1.00 95.00 87 ALA A C 1
ATOM 713 O O . ALA A 1 87 ? -1.786 -3.466 -11.357 1.00 95.00 87 ALA A O 1
ATOM 714 N N . PHE A 1 88 ? -1.860 -3.907 -9.143 1.00 95.38 88 PHE A N 1
ATOM 715 C CA . PHE A 1 88 ? -1.184 -2.688 -8.720 1.00 95.38 88 PHE A CA 1
ATOM 716 C C . PHE A 1 88 ? 0.234 -2.582 -9.294 1.00 95.38 88 PHE A C 1
ATOM 718 O O . PHE A 1 88 ? 0.560 -1.598 -9.954 1.00 95.38 88 PHE A O 1
ATOM 725 N N . VAL A 1 89 ? 1.077 -3.599 -9.103 1.00 93.06 89 VAL A N 1
ATOM 726 C CA . VAL A 1 89 ? 2.476 -3.589 -9.560 1.00 93.06 89 VAL A CA 1
ATOM 727 C C . VAL A 1 89 ? 2.558 -3.481 -11.078 1.00 93.06 89 VAL A C 1
ATOM 729 O O . VAL A 1 89 ? 3.297 -2.643 -11.601 1.00 93.06 89 VAL A O 1
ATOM 732 N N . LYS A 1 90 ? 1.760 -4.271 -11.803 1.00 93.19 90 LYS A N 1
ATOM 733 C CA . LYS A 1 90 ? 1.705 -4.216 -13.268 1.00 93.19 90 LYS A CA 1
ATOM 734 C C . LYS A 1 90 ? 1.223 -2.849 -13.759 1.00 93.19 90 LYS A C 1
ATOM 736 O O . LYS A 1 90 ? 1.809 -2.283 -14.687 1.00 93.19 90 LYS A O 1
ATOM 741 N N . GLY A 1 91 ? 0.174 -2.308 -13.143 1.00 93.88 91 GLY A N 1
ATOM 742 C CA . GLY A 1 91 ? -0.385 -1.007 -13.496 1.00 93.88 91 GLY A CA 1
ATOM 743 C C . GLY A 1 91 ? 0.571 0.149 -13.192 1.00 93.88 91 GLY A C 1
ATOM 744 O O . GLY A 1 91 ? 0.728 1.048 -14.017 1.00 93.88 91 GLY A O 1
ATOM 745 N N . TRP A 1 92 ? 1.267 0.104 -12.057 1.00 91.75 92 TRP A N 1
ATOM 746 C CA . TRP A 1 92 ? 2.249 1.113 -11.660 1.00 91.75 92 TRP A CA 1
ATOM 747 C C . TRP A 1 92 ? 3.472 1.103 -12.580 1.00 91.75 92 TRP A C 1
ATOM 749 O O . TRP A 1 92 ? 3.846 2.132 -13.144 1.00 91.75 92 TRP A O 1
ATOM 759 N N . SER A 1 93 ? 4.068 -0.070 -12.812 1.00 88.88 93 SER A N 1
ATOM 760 C CA . SER A 1 93 ? 5.259 -0.197 -13.659 1.00 88.88 93 SER A CA 1
ATOM 761 C C . SER A 1 93 ? 4.993 0.122 -15.132 1.00 88.88 93 SER A C 1
ATOM 763 O O . SER A 1 93 ? 5.902 0.585 -15.818 1.00 88.88 93 SER A O 1
ATOM 765 N N . SER A 1 94 ? 3.766 -0.082 -15.620 1.00 90.81 94 SER A N 1
ATOM 766 C CA . SER A 1 94 ? 3.359 0.319 -16.977 1.00 90.81 94 SER A CA 1
ATOM 767 C C . SER A 1 94 ? 2.931 1.788 -17.089 1.00 90.81 94 SER A C 1
ATOM 769 O O . SER A 1 94 ? 2.759 2.291 -18.199 1.00 90.81 94 SER A O 1
ATOM 771 N N . GLY A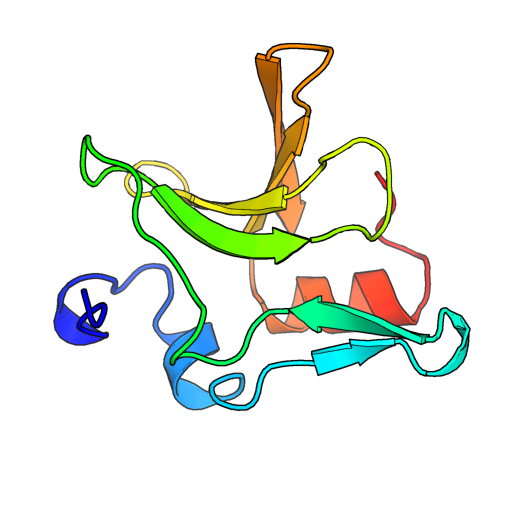 1 95 ? 2.757 2.490 -15.964 1.00 89.44 95 GLY A N 1
ATOM 772 C CA . GLY A 1 95 ? 2.249 3.862 -15.927 1.00 89.44 95 GLY A CA 1
ATOM 773 C C . GLY A 1 95 ? 0.747 3.989 -16.208 1.00 89.44 95 GLY A C 1
ATOM 774 O O . GLY A 1 95 ? 0.284 5.101 -16.489 1.00 89.44 95 GLY A O 1
ATOM 775 N N . GLN A 1 96 ? 0.000 2.879 -16.154 1.00 92.50 96 GLN A N 1
ATOM 776 C CA . GLN A 1 96 ? -1.465 2.850 -16.207 1.00 92.50 96 GLN A CA 1
ATOM 777 C C . GLN A 1 96 ? -2.080 3.363 -14.897 1.00 92.50 96 GLN A C 1
ATOM 779 O O . GLN A 1 96 ? -3.076 4.082 -14.926 1.00 92.50 96 GLN A O 1
ATOM 784 N N . ILE A 1 97 ? -1.471 3.022 -13.760 1.00 91.38 97 ILE A N 1
ATOM 785 C CA . ILE A 1 97 ? -1.835 3.534 -12.436 1.00 91.38 97 ILE A CA 1
ATOM 786 C C . ILE A 1 97 ? -0.991 4.776 -12.152 1.00 91.38 97 ILE A C 1
ATOM 788 O O . ILE A 1 97 ? 0.225 4.765 -12.345 1.00 91.38 97 ILE A O 1
ATOM 792 N N . ARG A 1 98 ? -1.647 5.853 -11.709 1.00 89.06 98 ARG A N 1
ATOM 793 C CA . ARG A 1 98 ? -1.029 7.140 -11.364 1.00 89.06 98 ARG A CA 1
ATOM 794 C C . ARG A 1 98 ? -1.737 7.740 -10.157 1.00 89.06 98 ARG A C 1
ATOM 796 O O . ARG A 1 98 ? -2.929 7.495 -9.969 1.00 89.06 98 ARG A O 1
ATOM 803 N N . VAL A 1 99 ? -0.999 8.521 -9.376 1.00 84.81 99 VAL A N 1
ATOM 804 C CA . VAL A 1 99 ? -1.508 9.302 -8.240 1.00 84.81 99 VAL A CA 1
ATOM 805 C C . VAL A 1 99 ? -1.353 10.786 -8.504 1.00 84.81 99 VAL A C 1
ATOM 807 O O . VAL A 1 99 ? -0.365 11.149 -9.185 1.00 84.81 99 VAL A O 1
#

Secondary structure (DSSP, 8-state):
-PPPGGG-GGGHHHHHH-TT-EEETTTTEEEE--TTT-EE-TTSSEEEEEE-SSTT-EEEEETTEEEEEEEETTTTEEEEEESSHHHHHHHHHHT-S--

Radius of gyration: 12.41 Å; chains: 1; bounding box: 28×31×32 Å

Sequence (99 aa):
MRVDPKDWPEAADFFEDFVAGRSQRAARYNFLYASGEIRQSGDGERLYIGWAGAHGIEFVYRRDRDGIWAFLPVEGEYRHMADTIDAFVKGWSSGQIRV